Protein AF-A0A511BNZ1-F1 (afdb_monomer_lite)

Foldseek 3Di:
DVVLVVLVVVLVVLVVVLVVLVVVLVVVVVVLVVVLVPPPDVVVSVVSVVVCVVVNVVSVVSSVVSVVVSVVSVVVNVVVVVVVVVVVVPDPDPPPPPDD

pLDDT: mean 73.19, std 8.32, range [46.31, 85.19]

Organism: NCBI:txid182838

Secondary structure (DSSP, 8-state):
-HHHHHHHHHHHHHHHHHHHHHHHHHHHHHHHHHHHHH-S-HHHHHHHHHHHHHHHHHHHHHHHHHHHHHHHHHHHHHHHHHHHHHHHHT----------

Sequence (100 aa):
MLECASALTAILRRETRARHVRHEAEAAMIAAERAVLESNDEDSAVEGFVSWLPEARDTIERARAAEREVGIDVAVAYQAFVMARNASEHCPVPDGDLRP

Radius of gyration: 24.89 Å; chains: 1; bounding box: 50×18×87 Å

Structure (mmCIF, N/CA/C/O backbone):
data_AF-A0A511BNZ1-F1
#
_entry.id   AF-A0A511BNZ1-F1
#
loop_
_atom_site.group_PDB
_atom_site.id
_atom_site.type_symbol
_atom_site.label_atom_id
_atom_site.label_alt_id
_atom_site.label_comp_id
_atom_site.label_asym_id
_atom_site.label_entity_id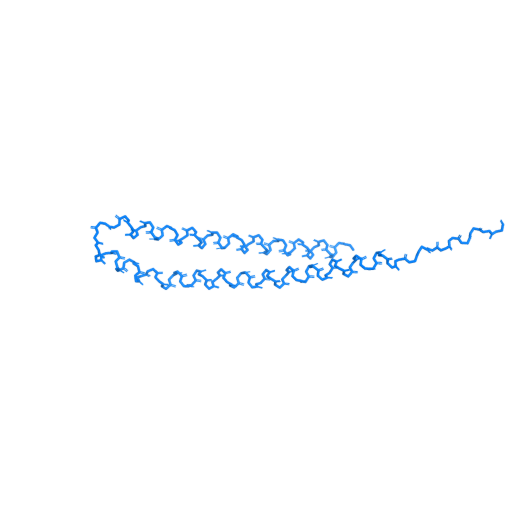
_atom_site.label_seq_id
_atom_site.pdbx_PDB_ins_code
_atom_site.Cartn_x
_atom_site.Cartn_y
_atom_site.Cartn_z
_atom_site.occupancy
_atom_site.B_iso_or_equiv
_atom_site.auth_seq_id
_atom_site.auth_comp_id
_atom_site.auth_asym_id
_atom_site.auth_atom_id
_atom_site.pdbx_PDB_model_num
ATOM 1 N N . MET A 1 1 ? -13.113 -7.949 28.403 1.00 55.22 1 MET A N 1
ATOM 2 C CA . MET A 1 1 ? -11.769 -7.335 28.244 1.00 55.22 1 MET A CA 1
ATOM 3 C C . MET A 1 1 ? -10.868 -8.102 27.275 1.00 55.22 1 MET A C 1
ATOM 5 O O . MET A 1 1 ? -10.303 -7.454 26.404 1.00 55.22 1 MET A O 1
ATOM 9 N N . LEU A 1 2 ? -10.756 -9.438 27.360 1.00 61.00 2 LEU A N 1
ATOM 10 C CA . LEU A 1 2 ? -9.930 -10.233 26.428 1.00 61.00 2 LEU A CA 1
ATOM 11 C C . LEU A 1 2 ? -10.315 -10.072 24.941 1.00 61.00 2 LEU A C 1
ATOM 13 O O . LEU A 1 2 ? -9.431 -10.028 24.093 1.00 61.00 2 LEU A O 1
ATOM 17 N N . GLU A 1 3 ? -11.605 -9.925 24.630 1.00 69.88 3 GLU A N 1
ATOM 18 C CA . GLU A 1 3 ? -12.090 -9.770 23.247 1.00 69.88 3 GLU A CA 1
ATOM 19 C C . GLU A 1 3 ? -11.720 -8.420 22.608 1.00 69.88 3 GLU A C 1
ATOM 21 O O . GLU A 1 3 ? -11.378 -8.361 21.431 1.00 69.88 3 GLU A O 1
ATOM 26 N N . CYS A 1 4 ? -11.696 -7.329 23.382 1.00 66.75 4 CYS A N 1
ATOM 27 C CA . CYS A 1 4 ? -11.199 -6.044 22.874 1.00 66.75 4 CYS A CA 1
ATOM 28 C C . CYS A 1 4 ? -9.697 -6.101 22.582 1.00 66.75 4 CYS A C 1
ATOM 30 O O . CYS A 1 4 ? -9.239 -5.551 21.583 1.00 66.75 4 CYS A O 1
ATOM 32 N N . ALA A 1 5 ? -8.925 -6.770 23.443 1.00 71.31 5 ALA A N 1
ATOM 33 C CA . ALA A 1 5 ? -7.482 -6.899 23.263 1.00 71.31 5 ALA A CA 1
ATOM 34 C C . ALA A 1 5 ? -7.133 -7.743 22.023 1.00 71.31 5 ALA A C 1
ATOM 36 O O . ALA A 1 5 ? -6.201 -7.404 21.287 1.00 71.31 5 ALA A O 1
ATOM 37 N N . SER A 1 6 ? -7.896 -8.807 21.745 1.00 73.31 6 SER A N 1
ATOM 38 C CA . SER A 1 6 ? -7.710 -9.622 20.540 1.00 73.31 6 SER A CA 1
ATOM 39 C C . SER A 1 6 ? -8.114 -8.872 19.266 1.00 73.31 6 SER A C 1
ATOM 41 O O . SER A 1 6 ? -7.379 -8.935 18.279 1.00 73.31 6 SER A O 1
ATOM 43 N N . ALA A 1 7 ? -9.202 -8.095 19.301 1.00 73.88 7 ALA A N 1
ATOM 44 C CA . ALA A 1 7 ? -9.624 -7.244 18.188 1.00 73.88 7 ALA A CA 1
ATOM 45 C C . ALA A 1 7 ? -8.581 -6.159 17.858 1.00 73.88 7 ALA A C 1
ATOM 47 O O . ALA A 1 7 ? -8.162 -6.037 16.708 1.00 73.88 7 ALA A O 1
ATOM 48 N N . LEU A 1 8 ? -8.076 -5.440 18.866 1.00 72.69 8 LEU A N 1
ATOM 49 C CA . LEU A 1 8 ? -7.001 -4.451 18.698 1.00 72.69 8 LEU A CA 1
ATOM 50 C C . LEU A 1 8 ? -5.721 -5.077 18.133 1.00 72.69 8 LEU A C 1
ATOM 52 O O . LEU A 1 8 ? -5.101 -4.522 17.229 1.00 72.69 8 LEU A O 1
ATOM 56 N N . THR A 1 9 ? -5.346 -6.263 18.613 1.00 75.69 9 THR A N 1
ATOM 57 C CA . THR A 1 9 ? -4.172 -6.983 18.098 1.00 75.69 9 THR A CA 1
ATOM 58 C C . THR A 1 9 ? -4.346 -7.378 16.629 1.00 75.69 9 THR A C 1
ATOM 60 O O . THR A 1 9 ? -3.394 -7.301 15.851 1.00 75.69 9 THR A O 1
ATOM 63 N N . ALA A 1 10 ? -5.550 -7.789 16.223 1.00 75.81 10 ALA A N 1
ATOM 64 C CA . ALA A 1 10 ? -5.845 -8.115 14.830 1.00 75.81 10 ALA A CA 1
ATOM 65 C C . ALA A 1 10 ? -5.737 -6.881 13.918 1.00 75.81 10 ALA A C 1
ATOM 67 O O . ALA A 1 10 ? -5.142 -6.974 12.843 1.00 75.81 10 ALA A O 1
ATOM 68 N N . ILE A 1 11 ? -6.236 -5.731 14.378 1.00 76.81 11 ILE A N 1
ATOM 69 C CA . ILE A 1 11 ? -6.160 -4.448 13.666 1.00 76.81 11 ILE A CA 1
ATOM 70 C C . ILE A 1 11 ? -4.701 -4.010 13.495 1.00 76.81 11 ILE A C 1
ATOM 72 O O . ILE A 1 11 ? -4.261 -3.764 12.374 1.00 76.81 11 ILE A O 1
ATOM 76 N N . LEU A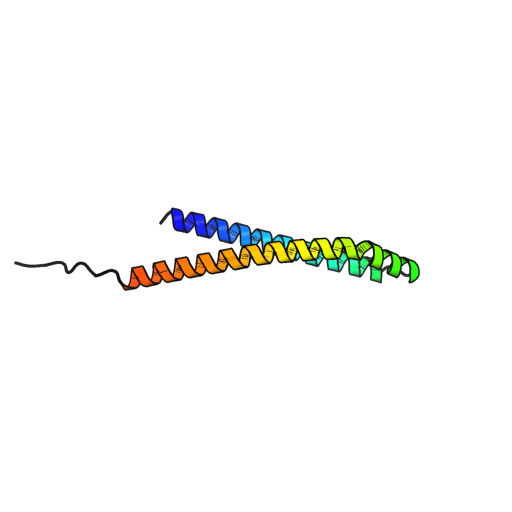 1 12 ? -3.907 -4.022 14.571 1.00 75.62 12 LEU A N 1
ATOM 77 C CA . LEU A 1 12 ? -2.486 -3.650 14.521 1.00 75.62 12 LEU A CA 1
ATOM 78 C C . LEU A 1 12 ? -1.673 -4.553 13.583 1.00 75.62 12 LEU A C 1
ATOM 80 O O . LEU A 1 12 ? -0.774 -4.084 12.881 1.00 75.62 12 LEU A O 1
ATOM 84 N N . ARG A 1 13 ? -1.987 -5.855 13.532 1.00 77.31 13 ARG A N 1
ATOM 85 C CA . ARG A 1 13 ? -1.341 -6.792 12.598 1.00 77.31 13 ARG A CA 1
ATOM 86 C C . ARG A 1 13 ? -1.663 -6.458 11.143 1.00 77.31 13 ARG A C 1
ATOM 88 O O . ARG A 1 13 ? -0.760 -6.497 10.308 1.00 77.31 13 ARG A O 1
ATOM 95 N N . ARG A 1 14 ? -2.919 -6.127 10.835 1.00 75.00 14 ARG A N 1
ATOM 96 C CA . ARG A 1 14 ? -3.327 -5.724 9.479 1.00 75.00 14 ARG A CA 1
ATOM 97 C C . ARG A 1 14 ? -2.710 -4.393 9.076 1.00 75.00 14 ARG A C 1
ATOM 99 O O . ARG A 1 14 ? -2.161 -4.302 7.984 1.00 75.00 14 ARG A O 1
ATOM 106 N N . GLU A 1 15 ? -2.696 -3.415 9.977 1.00 78.25 15 GLU A N 1
ATOM 107 C CA . GLU A 1 15 ? -2.024 -2.134 9.757 1.00 78.25 15 GLU A CA 1
ATOM 108 C C . GLU A 1 15 ? -0.533 -2.323 9.462 1.00 78.25 15 GLU A C 1
ATOM 110 O O . GLU A 1 15 ? -0.010 -1.789 8.484 1.00 78.25 15 GLU A O 1
ATOM 115 N N . THR A 1 16 ? 0.148 -3.138 10.269 1.00 78.56 16 THR A N 1
ATOM 116 C CA . THR A 1 16 ? 1.570 -3.445 10.069 1.00 78.56 16 THR A CA 1
ATOM 117 C C . THR A 1 16 ? 1.810 -4.098 8.708 1.00 78.56 16 THR A C 1
ATOM 119 O O . THR A 1 16 ? 2.727 -3.706 7.987 1.00 78.56 16 THR A O 1
ATOM 122 N N . ARG A 1 17 ? 0.958 -5.054 8.317 1.00 78.50 17 ARG A N 1
ATOM 123 C CA . ARG A 1 17 ? 1.042 -5.716 7.011 1.00 78.50 17 ARG A CA 1
ATOM 124 C C . ARG A 1 17 ? 0.835 -4.733 5.858 1.00 78.50 17 ARG A C 1
ATOM 126 O O . ARG A 1 17 ? 1.592 -4.776 4.897 1.00 78.50 17 ARG A O 1
ATOM 133 N N . ALA A 1 18 ? -0.145 -3.841 5.950 1.00 73.62 18 ALA A N 1
ATOM 134 C CA . ALA A 1 18 ? -0.404 -2.850 4.910 1.00 73.62 18 ALA A CA 1
ATOM 135 C C . ALA A 1 18 ? 0.750 -1.850 4.757 1.00 73.62 18 ALA A C 1
ATOM 137 O O . ALA A 1 18 ? 1.166 -1.562 3.637 1.00 73.62 18 ALA A O 1
ATOM 138 N N . ARG A 1 19 ? 1.326 -1.377 5.873 1.00 78.38 19 ARG A N 1
ATOM 139 C CA . ARG A 1 19 ? 2.533 -0.533 5.847 1.00 78.38 19 ARG A CA 1
ATOM 140 C C . ARG A 1 19 ? 3.705 -1.251 5.182 1.00 78.38 19 ARG A C 1
ATOM 142 O O . ARG A 1 19 ? 4.433 -0.632 4.415 1.00 78.38 19 ARG A O 1
ATOM 149 N N . HIS A 1 20 ? 3.872 -2.544 5.457 1.00 79.69 20 HIS A N 1
ATOM 150 C CA . HIS A 1 20 ? 4.912 -3.352 4.829 1.00 79.69 20 HIS A CA 1
ATOM 151 C C . HIS A 1 20 ? 4.711 -3.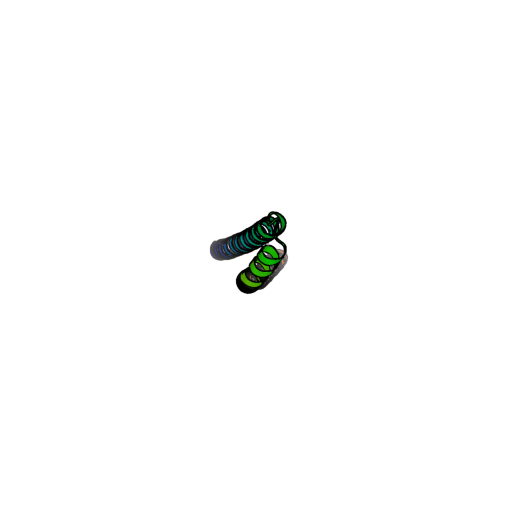464 3.313 1.00 79.69 20 HIS A C 1
ATOM 153 O O . HIS A 1 20 ? 5.619 -3.119 2.569 1.00 79.69 20 HIS A O 1
ATOM 159 N N . VAL A 1 21 ? 3.502 -3.820 2.860 1.00 81.00 21 VAL A N 1
ATOM 160 C CA . VAL A 1 21 ? 3.157 -3.894 1.426 1.00 81.00 21 VAL A CA 1
ATOM 161 C C . VAL A 1 21 ? 3.392 -2.556 0.724 1.00 81.00 21 VAL A C 1
ATOM 163 O O . VAL A 1 21 ? 3.907 -2.527 -0.390 1.00 81.00 21 VAL A O 1
ATOM 166 N N . ARG A 1 22 ? 3.056 -1.436 1.374 1.00 77.25 22 ARG A N 1
ATOM 167 C CA . ARG A 1 22 ? 3.324 -0.102 0.825 1.00 77.25 22 ARG A CA 1
ATOM 168 C C . ARG A 1 22 ? 4.821 0.179 0.698 1.00 77.25 22 ARG A C 1
ATOM 170 O O . ARG A 1 22 ? 5.253 0.669 -0.336 1.00 77.25 22 ARG A O 1
ATOM 177 N N . HIS A 1 23 ? 5.614 -0.144 1.716 1.00 79.94 23 HIS A N 1
ATOM 178 C CA . HIS A 1 23 ? 7.063 0.050 1.653 1.00 79.94 23 HIS A CA 1
ATOM 179 C C . HIS A 1 23 ? 7.739 -0.851 0.615 1.00 79.94 23 HIS A C 1
ATOM 181 O O . HIS A 1 23 ? 8.655 -0.401 -0.068 1.00 79.94 23 HIS A O 1
ATOM 187 N N . GLU A 1 24 ? 7.286 -2.096 0.458 1.00 83.44 24 GLU A N 1
ATOM 188 C CA . GLU A 1 24 ? 7.761 -2.980 -0.613 1.00 83.44 24 GLU A CA 1
ATOM 189 C C . GLU A 1 24 ? 7.423 -2.410 -1.995 1.00 83.44 24 GLU A C 1
ATOM 191 O O . GLU A 1 24 ? 8.280 -2.387 -2.877 1.00 83.44 24 GLU A O 1
ATOM 196 N N . ALA A 1 25 ? 6.203 -1.893 -2.165 1.00 74.06 25 ALA A N 1
ATOM 197 C CA . ALA A 1 25 ? 5.775 -1.218 -3.383 1.00 74.06 25 ALA A CA 1
ATOM 198 C C . ALA A 1 25 ? 6.652 0.002 -3.710 1.00 74.06 25 ALA A C 1
ATOM 200 O O . ALA A 1 25 ? 7.165 0.110 -4.821 1.00 74.06 25 ALA A O 1
ATOM 201 N N . GLU A 1 26 ? 6.877 0.891 -2.738 1.00 78.94 26 GLU A N 1
ATOM 202 C CA . GLU A 1 26 ? 7.760 2.056 -2.882 1.00 78.94 26 GLU A CA 1
ATOM 203 C C . GLU A 1 26 ? 9.188 1.640 -3.267 1.00 78.94 26 GLU A C 1
ATOM 205 O O . GLU A 1 26 ? 9.782 2.218 -4.177 1.00 78.94 26 GLU A O 1
ATOM 210 N N . ALA A 1 27 ? 9.732 0.609 -2.614 1.00 84.38 27 ALA A N 1
ATOM 211 C CA . ALA A 1 27 ? 11.072 0.108 -2.902 1.00 84.38 27 ALA A CA 1
ATOM 212 C C . ALA A 1 27 ? 11.184 -0.462 -4.325 1.00 84.38 27 ALA A C 1
ATOM 214 O O . ALA A 1 27 ? 12.161 -0.174 -5.017 1.00 84.38 27 ALA A O 1
ATOM 215 N N . ALA A 1 28 ? 10.181 -1.220 -4.777 1.00 80.31 28 ALA A N 1
ATOM 216 C CA . ALA A 1 28 ? 10.129 -1.747 -6.138 1.00 80.31 28 ALA A CA 1
ATOM 217 C C . ALA A 1 28 ? 10.057 -0.620 -7.180 1.00 80.31 28 ALA A C 1
ATOM 219 O O . ALA A 1 28 ? 10.748 -0.680 -8.197 1.00 80.31 28 ALA A O 1
ATOM 220 N N . MET A 1 29 ? 9.286 0.439 -6.904 1.00 77.44 29 MET A N 1
ATOM 221 C CA . MET A 1 29 ? 9.205 1.602 -7.790 1.00 77.44 29 MET A CA 1
ATOM 222 C C . MET A 1 29 ? 10.540 2.343 -7.903 1.00 77.44 29 MET A C 1
ATOM 224 O O . MET A 1 29 ? 10.988 2.622 -9.012 1.00 77.44 29 MET A O 1
ATOM 228 N N . ILE A 1 30 ? 11.211 2.600 -6.777 1.00 82.88 30 ILE A N 1
ATOM 229 C CA . ILE A 1 30 ? 12.517 3.278 -6.762 1.00 82.88 30 ILE A CA 1
ATOM 230 C C . ILE A 1 30 ? 13.590 2.425 -7.452 1.00 82.88 30 ILE A C 1
ATOM 232 O O . ILE A 1 30 ? 14.453 2.958 -8.148 1.00 82.88 30 ILE A O 1
ATOM 236 N N . ALA A 1 31 ? 13.567 1.104 -7.257 1.00 82.00 31 ALA A N 1
ATOM 237 C CA . ALA A 1 31 ? 14.511 0.198 -7.905 1.00 82.00 31 ALA A CA 1
ATOM 238 C C . ALA A 1 31 ? 14.341 0.200 -9.431 1.00 82.00 31 ALA A C 1
ATOM 240 O O . ALA A 1 31 ? 15.334 0.282 -10.153 1.00 82.00 31 ALA A O 1
ATOM 241 N N . ALA A 1 32 ? 13.097 0.172 -9.914 1.00 76.38 32 ALA A N 1
ATOM 242 C CA . ALA A 1 32 ? 12.800 0.251 -11.338 1.00 76.38 32 ALA A CA 1
ATOM 243 C C . ALA A 1 32 ? 13.196 1.609 -11.939 1.00 76.38 32 ALA A C 1
ATOM 245 O O . ALA A 1 32 ? 13.823 1.650 -12.993 1.00 76.38 32 ALA A O 1
ATOM 246 N N . GLU A 1 33 ? 12.910 2.715 -11.244 1.00 77.88 33 GLU A N 1
ATOM 247 C CA . GLU A 1 33 ? 13.330 4.057 -11.666 1.00 77.88 33 GLU 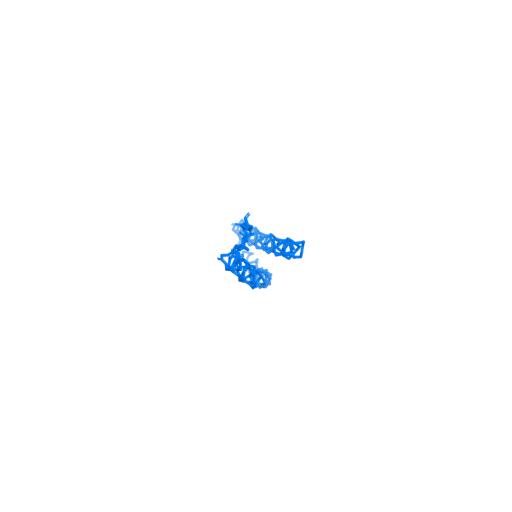A CA 1
ATOM 248 C C . 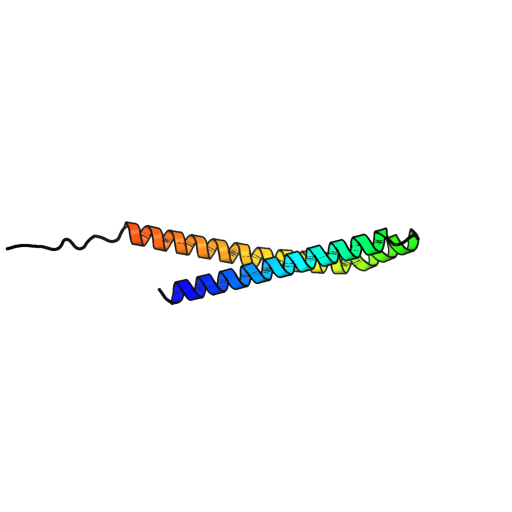GLU A 1 33 ? 14.855 4.155 -11.802 1.00 77.88 33 GLU A C 1
ATOM 250 O O . GLU A 1 33 ? 15.361 4.636 -12.815 1.00 77.88 33 GLU A O 1
ATOM 255 N N . ARG A 1 34 ? 15.604 3.641 -10.818 1.00 82.12 34 ARG A N 1
ATOM 256 C CA . ARG A 1 34 ? 17.073 3.617 -10.875 1.00 82.12 34 ARG A CA 1
ATOM 257 C C . ARG A 1 34 ? 17.593 2.786 -12.040 1.00 82.12 34 ARG A C 1
ATOM 259 O O . ARG A 1 34 ? 18.500 3.240 -12.723 1.00 82.12 34 ARG A O 1
ATOM 266 N N . ALA A 1 35 ? 17.004 1.619 -12.294 1.00 79.50 35 ALA A N 1
ATOM 267 C CA . ALA A 1 35 ? 17.404 0.768 -13.411 1.00 79.50 35 ALA A CA 1
ATOM 268 C C . ALA A 1 35 ? 17.200 1.460 -14.772 1.00 79.50 35 ALA A C 1
ATOM 270 O O . ALA A 1 35 ? 18.046 1.341 -15.654 1.00 79.50 35 ALA A O 1
ATOM 271 N N . VAL A 1 36 ? 16.114 2.227 -14.927 1.00 73.12 36 VAL A N 1
ATOM 272 C CA . VAL A 1 36 ? 15.857 3.030 -16.134 1.00 73.12 36 VAL A CA 1
ATOM 273 C C . VAL A 1 36 ? 16.861 4.181 -16.258 1.00 73.12 36 VAL A C 1
ATOM 275 O O . VAL A 1 36 ? 17.381 4.409 -17.344 1.00 73.12 36 VAL A O 1
ATOM 278 N N . LEU A 1 37 ? 17.175 4.882 -15.163 1.00 75.25 37 LEU A N 1
ATOM 279 C CA . LEU A 1 37 ? 18.137 5.994 -15.166 1.00 75.25 37 LEU A CA 1
ATOM 280 C C . LEU A 1 37 ? 19.595 5.549 -15.374 1.00 75.25 37 LEU A C 1
ATOM 282 O O . LEU A 1 37 ? 20.401 6.323 -15.882 1.00 75.25 37 LEU A O 1
ATOM 286 N N . GLU A 1 38 ? 19.945 4.325 -14.975 1.00 80.75 38 GLU A N 1
ATOM 287 C CA . GLU A 1 38 ? 21.265 3.725 -15.214 1.00 80.75 38 GLU A CA 1
ATOM 288 C C . GLU A 1 38 ? 21.431 3.210 -16.658 1.00 80.75 38 GLU A C 1
ATOM 290 O O . GLU A 1 38 ? 22.561 2.973 -17.098 1.00 80.75 38 GLU A O 1
ATOM 295 N N . SER A 1 39 ? 20.338 3.071 -17.422 1.00 70.25 39 SER A N 1
ATOM 296 C CA . SER A 1 39 ? 20.391 2.742 -18.850 1.00 70.25 39 SER A CA 1
ATOM 297 C C . SER A 1 39 ? 20.974 3.913 -19.639 1.00 70.25 39 SER A C 1
ATOM 299 O O . SER A 1 39 ? 20.342 4.952 -19.800 1.00 70.25 39 SER A O 1
ATOM 301 N N . ASN A 1 40 ? 22.177 3.736 -20.186 1.00 70.56 40 ASN A N 1
ATOM 302 C CA . ASN A 1 40 ? 22.844 4.739 -21.027 1.00 70.56 40 ASN A CA 1
ATOM 303 C C . ASN A 1 40 ? 22.352 4.722 -22.495 1.00 70.56 40 ASN A C 1
ATOM 305 O O . ASN A 1 40 ? 23.000 5.281 -23.377 1.00 70.56 40 ASN A O 1
ATOM 309 N N . ASP A 1 41 ? 21.243 4.024 -22.748 1.00 79.19 41 ASP A N 1
ATOM 310 C CA . ASP A 1 41 ? 20.568 3.867 -24.033 1.00 79.19 41 ASP A CA 1
ATOM 311 C C . ASP A 1 41 ? 19.103 4.307 -23.873 1.00 79.19 41 ASP A C 1
ATOM 313 O O . ASP A 1 41 ? 18.353 3.719 -23.084 1.00 79.19 41 ASP A O 1
ATOM 317 N N . GLU A 1 42 ? 18.723 5.378 -24.578 1.00 73.00 42 GLU A N 1
ATOM 318 C CA . GLU A 1 42 ? 17.389 5.992 -24.508 1.00 73.00 42 GLU A CA 1
ATOM 319 C C . GLU A 1 42 ? 16.289 5.026 -24.965 1.00 73.00 42 GLU A C 1
ATOM 321 O O . GLU A 1 42 ? 15.225 4.988 -24.345 1.00 73.00 42 GLU A O 1
ATOM 326 N N . ASP A 1 43 ? 16.550 4.201 -25.984 1.00 78.31 43 ASP A N 1
ATOM 327 C CA . ASP A 1 43 ? 15.558 3.250 -26.497 1.00 78.31 43 ASP A CA 1
ATOM 328 C C . ASP A 1 43 ? 15.294 2.141 -25.466 1.00 78.31 43 ASP A C 1
ATOM 330 O O . ASP A 1 43 ? 14.143 1.860 -25.119 1.00 78.31 43 ASP A O 1
ATOM 334 N N . SER A 1 44 ? 16.358 1.596 -24.867 1.00 72.69 44 SER A N 1
ATOM 335 C CA . SER A 1 44 ? 16.254 0.623 -23.771 1.00 72.69 44 SER A CA 1
ATOM 336 C C . SER A 1 44 ? 15.582 1.202 -22.516 1.00 72.69 44 SER A C 1
ATOM 338 O O . SER A 1 44 ? 14.866 0.488 -21.810 1.00 72.69 44 SER A O 1
ATOM 340 N N . ALA A 1 45 ? 15.759 2.497 -22.232 1.00 71.75 45 ALA A N 1
ATOM 341 C CA . ALA A 1 45 ? 15.101 3.170 -21.110 1.00 71.75 45 ALA A CA 1
ATOM 342 C C . ALA A 1 45 ? 13.582 3.301 -21.330 1.00 71.75 45 ALA A C 1
ATOM 344 O O . ALA A 1 45 ? 12.794 3.055 -20.410 1.00 71.75 45 ALA A O 1
ATOM 345 N N . VAL A 1 46 ? 13.158 3.642 -22.552 1.00 76.38 46 VAL A N 1
ATOM 346 C CA . VAL A 1 46 ? 11.737 3.732 -22.923 1.00 76.38 46 VAL A CA 1
ATOM 347 C C . VAL A 1 46 ? 11.082 2.351 -22.915 1.00 76.38 46 VAL A C 1
ATOM 349 O O . VAL A 1 46 ? 10.000 2.199 -22.342 1.00 76.38 46 VAL A O 1
ATOM 352 N N . GLU A 1 47 ? 11.728 1.330 -23.482 1.00 79.12 47 GLU A N 1
ATOM 353 C CA . GLU A 1 47 ? 11.223 -0.049 -23.441 1.00 79.12 47 GLU A CA 1
ATOM 354 C C . GLU A 1 47 ? 11.134 -0.582 -22.006 1.00 79.12 47 GLU A C 1
ATOM 356 O O . GLU A 1 47 ? 10.109 -1.153 -21.617 1.00 79.12 47 GLU A O 1
ATOM 361 N N . GLY A 1 48 ? 12.157 -0.319 -21.186 1.00 75.62 48 GLY A N 1
ATOM 362 C CA . GLY A 1 48 ? 12.162 -0.635 -19.761 1.00 75.62 48 GLY A CA 1
ATOM 363 C C . GLY A 1 48 ? 10.983 0.007 -19.031 1.00 75.62 48 GLY A C 1
ATOM 364 O O . GLY A 1 48 ? 10.226 -0.684 -18.348 1.00 75.62 48 GLY A O 1
ATOM 365 N N . PHE A 1 49 ? 10.746 1.301 -19.251 1.00 74.88 49 PHE A N 1
ATOM 366 C CA . PHE A 1 49 ? 9.617 2.012 -18.657 1.00 74.88 49 PHE A CA 1
ATOM 367 C C . PHE A 1 49 ? 8.260 1.439 -19.097 1.00 74.88 49 PHE A C 1
ATOM 369 O O . PHE A 1 49 ? 7.403 1.166 -18.254 1.00 74.88 49 PHE A O 1
ATOM 376 N N . VAL A 1 50 ? 8.062 1.201 -20.399 1.00 81.12 50 VAL A N 1
ATOM 377 C CA . VAL A 1 50 ? 6.810 0.638 -20.937 1.00 81.12 50 VAL A CA 1
ATOM 378 C C . VAL A 1 50 ? 6.549 -0.768 -20.393 1.00 81.12 50 VAL A C 1
ATOM 380 O O . VAL A 1 50 ? 5.407 -1.087 -20.055 1.00 81.12 50 VAL A O 1
ATOM 383 N N . SER A 1 51 ? 7.593 -1.589 -20.259 1.00 80.75 51 SER A N 1
ATOM 384 C CA . SER A 1 51 ? 7.492 -2.938 -19.693 1.00 80.75 51 SER A CA 1
ATOM 385 C C . SER A 1 51 ? 7.155 -2.941 -18.197 1.00 80.75 51 SER A C 1
ATOM 387 O O . SER A 1 51 ? 6.459 -3.840 -17.728 1.00 80.75 51 SER A O 1
ATOM 389 N N . TRP A 1 52 ? 7.582 -1.909 -17.465 1.00 80.75 52 TRP A N 1
ATOM 390 C CA . TRP A 1 52 ? 7.382 -1.776 -16.023 1.00 80.75 52 TRP A CA 1
ATOM 391 C C . TRP A 1 52 ? 6.005 -1.203 -15.639 1.00 80.75 52 TRP A C 1
ATOM 393 O O . TRP A 1 52 ? 5.471 -1.527 -14.577 1.00 80.75 52 TRP A O 1
ATOM 403 N N . LEU A 1 53 ? 5.372 -0.397 -16.503 1.00 80.62 53 LEU A N 1
ATOM 404 C CA . LEU A 1 53 ? 4.071 0.241 -16.231 1.00 80.62 53 LEU A CA 1
ATOM 405 C C . LEU A 1 53 ? 2.959 -0.715 -15.742 1.00 80.62 53 LEU A C 1
ATOM 407 O O . LEU A 1 53 ? 2.243 -0.347 -14.802 1.00 80.62 53 LEU A O 1
ATOM 411 N N . PRO A 1 54 ? 2.766 -1.918 -16.323 1.00 83.12 54 PRO A N 1
ATOM 412 C CA . PRO A 1 54 ? 1.763 -2.862 -15.835 1.00 83.12 54 PRO A CA 1
ATOM 413 C C . PRO A 1 54 ? 2.048 -3.344 -14.406 1.00 83.12 54 PRO A C 1
ATOM 415 O O . PRO A 1 54 ? 1.132 -3.405 -13.586 1.00 83.12 54 PRO A O 1
ATOM 418 N N . GLU A 1 55 ? 3.311 -3.639 -14.094 1.00 78.50 55 GLU A N 1
ATOM 419 C CA . GLU A 1 55 ? 3.741 -4.106 -12.773 1.00 78.50 55 GLU A CA 1
ATOM 420 C C . GLU A 1 55 ? 3.652 -2.990 -11.724 1.00 78.50 55 GLU A C 1
ATOM 422 O O . GLU A 1 55 ? 3.175 -3.212 -10.607 1.00 78.50 55 GLU A O 1
ATOM 427 N N . ALA A 1 56 ? 4.019 -1.761 -12.099 1.00 73.06 56 ALA A N 1
ATOM 428 C CA . ALA A 1 56 ? 3.846 -0.573 -11.270 1.00 73.06 56 ALA A CA 1
ATOM 429 C C . ALA A 1 56 ? 2.370 -0.345 -10.920 1.00 73.06 56 ALA A C 1
ATOM 431 O O . ALA A 1 56 ? 2.023 -0.078 -9.767 1.00 73.06 56 ALA A O 1
ATOM 432 N N . ARG A 1 57 ? 1.480 -0.490 -11.908 1.00 79.75 57 ARG A N 1
ATOM 433 C CA . ARG A 1 57 ? 0.038 -0.338 -11.713 1.00 79.75 57 ARG A CA 1
ATOM 434 C C . ARG A 1 57 ? -0.522 -1.389 -10.756 1.00 79.75 57 ARG A C 1
ATOM 436 O O . ARG A 1 57 ? -1.236 -1.014 -9.830 1.00 79.75 57 ARG A O 1
ATOM 443 N N . ASP A 1 58 ? -0.186 -2.664 -10.947 1.00 85.19 58 ASP A N 1
ATOM 444 C CA . ASP A 1 58 ? -0.613 -3.743 -10.045 1.00 85.19 58 ASP A CA 1
ATOM 445 C C . ASP A 1 58 ? -0.110 -3.510 -8.610 1.00 85.19 58 ASP A C 1
ATOM 447 O O . ASP A 1 58 ? -0.856 -3.620 -7.634 1.00 85.19 58 ASP A O 1
ATOM 451 N N . THR A 1 59 ? 1.145 -3.086 -8.481 1.00 78.81 59 THR A N 1
ATOM 452 C CA . THR A 1 59 ? 1.774 -2.761 -7.199 1.00 78.81 59 THR A CA 1
ATOM 453 C C . THR A 1 59 ? 1.052 -1.608 -6.481 1.00 78.81 59 THR A C 1
ATOM 455 O O . THR A 1 59 ? 0.750 -1.711 -5.288 1.00 78.81 59 THR A O 1
ATOM 458 N N . ILE A 1 60 ? 0.676 -0.545 -7.203 1.00 77.06 60 ILE A N 1
ATOM 459 C CA . ILE A 1 60 ? -0.121 0.575 -6.671 1.00 77.06 60 ILE A CA 1
ATOM 460 C C . ILE A 1 60 ? -1.542 0.129 -6.298 1.00 77.06 60 ILE A C 1
ATOM 462 O O . ILE A 1 60 ? -2.077 0.552 -5.270 1.00 77.06 60 ILE A O 1
ATOM 466 N N . GLU A 1 61 ? -2.182 -0.709 -7.114 1.00 84.44 61 GLU A N 1
ATOM 467 C CA . GLU A 1 61 ? -3.528 -1.221 -6.839 1.00 84.44 61 GLU A CA 1
ATOM 468 C C . GLU A 1 61 ? -3.549 -2.091 -5.571 1.00 84.44 61 GLU A C 1
ATOM 470 O O . GLU A 1 61 ? -4.430 -1.906 -4.723 1.00 84.44 61 GLU A O 1
ATOM 475 N N . ARG A 1 62 ? -2.537 -2.950 -5.377 1.00 80.69 62 ARG A N 1
ATOM 476 C CA . ARG A 1 62 ? -2.342 -3.731 -4.145 1.00 80.69 62 ARG A CA 1
ATOM 477 C C . ARG A 1 62 ? -2.100 -2.845 -2.926 1.00 80.69 62 ARG A C 1
ATOM 479 O O . ARG A 1 62 ? -2.739 -3.057 -1.894 1.00 80.69 62 ARG A O 1
ATOM 486 N N . ALA A 1 63 ? -1.248 -1.827 -3.045 1.00 73.50 63 ALA A N 1
ATOM 487 C CA . ALA A 1 63 ? -1.006 -0.874 -1.962 1.00 73.50 63 ALA A CA 1
ATOM 488 C C . ALA A 1 63 ? -2.295 -0.126 -1.565 1.00 73.50 63 ALA A C 1
ATOM 490 O O . ALA A 1 63 ? -2.651 -0.086 -0.389 1.00 73.50 63 ALA A O 1
ATOM 491 N N . ARG A 1 64 ? -3.068 0.369 -2.541 1.00 76.81 64 ARG A N 1
ATOM 492 C CA . ARG A 1 64 ? -4.359 1.042 -2.294 1.00 76.81 64 ARG A CA 1
ATOM 493 C C . ARG A 1 64 ? -5.413 0.117 -1.692 1.00 76.81 64 ARG A C 1
ATOM 495 O O . ARG A 1 64 ? -6.241 0.562 -0.900 1.00 76.81 64 ARG A O 1
ATOM 502 N N . ALA A 1 65 ? -5.445 -1.153 -2.092 1.00 80.81 65 ALA A N 1
ATOM 503 C CA . ALA A 1 65 ? -6.334 -2.137 -1.483 1.00 80.81 65 ALA A CA 1
ATOM 504 C C . ALA A 1 65 ? -5.990 -2.340 0.000 1.00 80.81 65 ALA A C 1
ATOM 506 O O . ALA A 1 65 ? -6.881 -2.240 0.842 1.00 80.81 65 ALA A O 1
ATOM 507 N N . ALA A 1 66 ? -4.703 -2.507 0.316 1.00 76.50 66 ALA A N 1
ATOM 508 C CA . ALA A 1 66 ? -4.230 -2.636 1.690 1.00 76.50 66 ALA A CA 1
ATOM 509 C C . ALA A 1 66 ? -4.527 -1.381 2.537 1.00 76.50 66 ALA A C 1
ATOM 511 O O . ALA A 1 66 ? -4.975 -1.498 3.675 1.00 76.50 66 ALA A O 1
ATOM 512 N N . GLU A 1 67 ? -4.355 -0.176 1.985 1.00 72.75 67 GLU A N 1
ATOM 513 C CA . GLU A 1 67 ? -4.695 1.080 2.673 1.00 72.75 67 GLU A CA 1
ATOM 514 C C . GLU A 1 67 ? -6.195 1.206 2.979 1.00 72.75 67 GLU A C 1
ATOM 516 O O . GLU A 1 67 ? -6.571 1.650 4.067 1.00 72.75 67 GLU A O 1
ATOM 521 N N . ARG A 1 68 ? -7.067 0.784 2.052 1.00 76.69 68 ARG A N 1
ATOM 522 C CA . ARG A 1 68 ? -8.524 0.801 2.265 1.00 76.69 68 ARG A CA 1
ATOM 523 C C . ARG A 1 68 ? -8.958 -0.131 3.391 1.00 76.69 68 ARG A C 1
ATOM 525 O O . ARG A 1 68 ? -9.814 0.254 4.184 1.00 76.69 68 ARG A O 1
ATOM 532 N N . GLU A 1 69 ? -8.368 -1.321 3.483 1.00 71.31 69 GLU A N 1
ATOM 533 C CA . GLU A 1 69 ? -8.653 -2.258 4.577 1.00 71.31 69 GLU A CA 1
ATOM 534 C C . GLU A 1 69 ? -8.243 -1.676 5.939 1.00 71.31 69 GLU A C 1
ATOM 536 O O . GLU A 1 69 ? -9.021 -1.730 6.892 1.00 71.31 69 GLU A O 1
ATOM 541 N N . VAL A 1 70 ? -7.080 -1.020 6.019 1.00 71.19 70 VAL A N 1
ATOM 542 C CA . VAL A 1 70 ? -6.627 -0.356 7.254 1.00 71.19 70 VAL A CA 1
ATOM 543 C C . VAL A 1 70 ? -7.521 0.812 7.649 1.00 71.19 70 VAL A C 1
ATOM 545 O O . VAL A 1 70 ? -7.821 0.969 8.831 1.00 71.19 70 VAL A O 1
ATOM 548 N N . GLY A 1 71 ? -7.967 1.629 6.692 1.00 67.00 71 GLY A N 1
ATOM 549 C CA . GLY A 1 71 ? -8.838 2.771 6.984 1.00 67.00 71 GLY A CA 1
ATOM 550 C C . GLY A 1 71 ? -10.139 2.358 7.680 1.00 67.00 71 GLY A C 1
ATOM 551 O O . GLY A 1 71 ? -10.572 3.015 8.629 1.00 67.00 71 GLY A O 1
ATOM 552 N N . ILE A 1 72 ? -10.726 1.236 7.256 1.00 69.00 72 ILE A N 1
ATOM 553 C CA . ILE A 1 72 ? -11.932 0.668 7.873 1.00 69.00 72 ILE A CA 1
ATOM 554 C C . ILE A 1 72 ? -11.618 0.154 9.282 1.00 69.00 72 ILE A C 1
ATOM 556 O O . ILE A 1 72 ? -12.328 0.484 10.232 1.00 69.00 72 ILE A O 1
ATOM 560 N N . ASP A 1 73 ? -10.534 -0.606 9.434 1.00 67.19 73 ASP A N 1
ATOM 561 C CA . ASP A 1 73 ? -10.152 -1.197 10.716 1.00 67.19 73 ASP A CA 1
ATOM 562 C C . ASP A 1 73 ? -9.828 -0.128 11.779 1.00 67.19 73 ASP A C 1
ATOM 564 O O . ASP A 1 73 ? -10.252 -0.252 12.930 1.00 67.19 73 ASP A O 1
ATOM 568 N N . VAL A 1 74 ? -9.159 0.968 11.401 1.00 69.19 74 VAL A N 1
ATOM 569 C CA . VAL A 1 74 ? -8.870 2.105 12.296 1.00 69.19 74 VAL A CA 1
ATOM 570 C C . VAL A 1 74 ? -10.150 2.828 12.719 1.00 69.19 74 VAL A C 1
ATOM 572 O O . VAL A 1 74 ? -10.305 3.147 13.899 1.00 69.19 74 VAL A O 1
ATOM 575 N N . ALA A 1 75 ? -11.088 3.058 11.794 1.00 71.00 75 ALA A N 1
ATOM 576 C CA . ALA A 1 75 ? -12.365 3.696 12.113 1.00 71.00 75 ALA A CA 1
ATOM 577 C C . ALA A 1 75 ? -13.179 2.862 13.120 1.00 71.00 75 ALA A C 1
ATOM 579 O O . ALA A 1 75 ? -13.711 3.405 14.091 1.00 71.00 75 ALA A O 1
ATOM 580 N N . VAL A 1 76 ? -13.205 1.536 12.943 1.00 73.31 76 VAL A N 1
ATOM 581 C CA . VAL A 1 76 ? -13.861 0.603 13.873 1.00 73.31 76 VAL A CA 1
ATOM 582 C C . VAL A 1 76 ? -13.166 0.598 15.238 1.00 73.31 76 VAL A C 1
ATOM 584 O O . VAL A 1 76 ? -13.844 0.673 16.265 1.00 73.31 76 VAL A O 1
ATOM 587 N N . ALA A 1 77 ? -11.828 0.567 15.276 1.00 69.12 77 ALA A N 1
ATOM 588 C CA . ALA A 1 77 ? -11.068 0.622 16.529 1.00 69.12 77 ALA A CA 1
ATOM 589 C C . ALA A 1 77 ? -11.339 1.921 17.300 1.00 69.12 77 ALA A C 1
ATOM 591 O O . ALA A 1 77 ? -11.556 1.900 18.513 1.00 69.12 77 ALA A O 1
ATOM 592 N N . TYR A 1 78 ? -11.358 3.051 16.590 1.00 73.69 78 TYR A N 1
ATOM 593 C CA . TYR A 1 78 ? -11.626 4.359 17.176 1.00 73.69 78 TYR A CA 1
ATOM 594 C C . TYR A 1 78 ? -13.050 4.443 17.731 1.00 73.69 78 TYR A C 1
ATOM 596 O O . TYR A 1 78 ? -13.248 4.901 18.856 1.00 73.69 78 TYR A O 1
ATOM 604 N N . GLN A 1 79 ? -14.041 3.932 16.998 1.00 75.06 79 GLN A N 1
ATOM 605 C CA . GLN A 1 79 ? -15.421 3.890 17.472 1.00 75.06 79 GLN A CA 1
ATOM 606 C C . GLN A 1 79 ? -15.574 3.006 18.718 1.00 75.06 79 GLN A C 1
ATOM 608 O O . GLN A 1 79 ? -16.211 3.424 19.686 1.00 75.06 79 GLN A O 1
ATOM 613 N N . ALA A 1 80 ? -14.937 1.831 18.747 1.00 73.38 80 ALA A N 1
ATOM 614 C CA . ALA A 1 80 ? -14.929 0.962 19.923 1.00 73.38 80 ALA A CA 1
ATOM 615 C C . ALA A 1 80 ? -14.269 1.637 21.139 1.00 73.38 80 ALA A C 1
ATOM 617 O O . ALA A 1 80 ? -14.784 1.546 22.255 1.00 73.38 80 ALA A O 1
ATOM 618 N N . PHE A 1 81 ? -13.168 2.364 20.925 1.00 74.44 81 PHE A N 1
ATOM 619 C CA . PHE A 1 81 ? -12.512 3.153 21.967 1.00 74.44 81 PHE A CA 1
ATOM 620 C C . PHE A 1 81 ? -13.428 4.254 22.521 1.00 74.44 81 PHE A C 1
ATOM 622 O O . PHE A 1 81 ? -13.572 4.372 23.738 1.00 74.44 81 PHE A O 1
ATOM 629 N N . VAL A 1 82 ? -14.092 5.024 21.653 1.00 74.88 82 VAL A N 1
ATOM 630 C CA . VAL A 1 82 ? -15.032 6.081 22.064 1.00 74.88 82 VAL A CA 1
ATOM 631 C C . VAL A 1 82 ? -16.205 5.501 22.860 1.00 74.88 82 VAL A C 1
ATOM 633 O O . VAL A 1 82 ? -16.561 6.047 23.903 1.00 74.88 82 VAL A O 1
ATOM 636 N N . MET A 1 83 ? -16.775 4.371 22.426 1.00 76.19 83 MET A N 1
ATOM 637 C CA . MET A 1 83 ? -17.857 3.696 23.156 1.00 76.19 83 MET A CA 1
ATOM 638 C C . MET A 1 83 ? -17.409 3.225 24.544 1.00 76.19 83 MET A C 1
ATOM 640 O O . MET A 1 83 ? -18.119 3.450 25.525 1.00 76.19 83 MET A O 1
ATOM 644 N N . ALA A 1 84 ? -16.225 2.614 24.646 1.00 72.81 84 ALA A N 1
ATOM 645 C CA . ALA A 1 84 ? -15.671 2.168 25.921 1.00 72.81 84 ALA A CA 1
ATOM 646 C C . ALA A 1 84 ? -15.383 3.344 26.870 1.00 72.81 84 ALA A C 1
ATOM 648 O O . ALA A 1 84 ? -15.698 3.263 28.058 1.00 72.81 84 ALA A O 1
ATOM 649 N N . ARG A 1 85 ? -14.844 4.455 26.348 1.00 74.69 85 ARG A N 1
ATOM 650 C CA . ARG A 1 85 ? -14.596 5.675 27.128 1.00 74.69 85 ARG A CA 1
ATOM 651 C C . ARG A 1 85 ? -15.898 6.249 27.683 1.00 74.69 85 ARG A C 1
ATOM 653 O O . ARG A 1 85 ? -16.006 6.448 28.890 1.00 74.69 85 ARG A O 1
ATOM 660 N N . ASN A 1 86 ? -16.911 6.415 26.836 1.00 74.31 86 ASN A N 1
ATOM 661 C CA . ASN A 1 86 ? -18.204 6.953 27.258 1.00 74.31 86 ASN A CA 1
ATOM 662 C C . ASN A 1 86 ? -18.888 6.052 28.303 1.00 74.31 86 ASN A C 1
ATOM 664 O O . ASN A 1 86 ? -19.476 6.562 29.253 1.00 74.31 86 ASN A O 1
ATOM 668 N N . ALA A 1 87 ? -18.777 4.724 28.174 1.00 71.88 87 ALA A N 1
ATOM 669 C CA . ALA A 1 87 ? -19.292 3.784 29.171 1.00 71.88 87 ALA A CA 1
ATOM 670 C C . ALA A 1 87 ? -18.555 3.884 30.519 1.00 71.88 87 ALA A C 1
ATOM 672 O O . ALA A 1 87 ? -19.185 3.773 31.568 1.00 71.88 87 ALA A O 1
ATOM 673 N N . SER A 1 88 ? -17.240 4.131 30.506 1.00 69.06 88 SER A N 1
ATOM 674 C CA . SER A 1 88 ? -16.463 4.339 31.737 1.00 69.06 88 SER A CA 1
ATOM 675 C C . SER A 1 88 ? -16.806 5.650 32.452 1.00 69.06 88 SER A C 1
ATOM 677 O O . SER A 1 88 ? -16.802 5.690 33.678 1.00 69.06 88 SER A O 1
ATOM 679 N N . GLU A 1 89 ? -17.169 6.695 31.703 1.00 67.38 89 GLU A N 1
ATOM 680 C CA . GLU A 1 89 ? -17.585 7.998 32.244 1.00 67.38 89 GLU A CA 1
ATOM 681 C C . GLU A 1 89 ? -19.007 7.973 32.839 1.00 67.38 89 GLU A C 1
ATOM 683 O O . GLU A 1 89 ? -19.331 8.805 33.679 1.00 67.38 89 GLU A O 1
ATOM 688 N N . HIS A 1 90 ? -19.845 7.006 32.445 1.00 57.81 90 HIS A N 1
ATOM 689 C CA . HIS A 1 90 ? -21.237 6.864 32.899 1.00 57.81 90 HIS A CA 1
ATOM 690 C C . HIS A 1 90 ? -21.449 5.718 33.896 1.00 57.81 90 HIS A C 1
ATOM 692 O O . HIS A 1 90 ? -22.591 5.334 34.137 1.00 57.81 90 HIS A O 1
ATOM 698 N N . CYS A 1 91 ? -20.388 5.142 34.471 1.00 46.31 91 CYS A N 1
ATOM 699 C CA . CYS A 1 91 ? -20.545 4.129 35.510 1.00 46.31 91 CYS A CA 1
ATOM 700 C C . CYS A 1 91 ? -21.043 4.818 36.794 1.00 46.31 91 CYS A C 1
ATOM 702 O O . CYS A 1 91 ? -20.276 5.585 37.385 1.00 46.31 91 CYS A O 1
ATOM 704 N N . PRO A 1 92 ? -22.302 4.609 37.233 1.00 52.03 92 PRO A N 1
ATOM 705 C CA . PRO A 1 92 ? -22.744 5.158 38.501 1.00 52.03 92 PRO A CA 1
ATOM 706 C C . PRO A 1 92 ? -21.898 4.512 39.596 1.00 52.03 92 PRO A C 1
ATOM 708 O O . PRO A 1 92 ? -21.822 3.285 39.694 1.00 52.03 92 PRO A O 1
ATOM 711 N N . VAL A 1 93 ? -21.233 5.341 40.402 1.00 60.53 93 VAL A N 1
ATOM 712 C CA . VAL A 1 93 ? -20.652 4.882 41.663 1.00 60.53 93 VAL A CA 1
ATOM 713 C C . VAL A 1 93 ? -21.814 4.251 42.430 1.00 60.53 93 VAL A C 1
ATOM 715 O O . VAL A 1 93 ? -22.827 4.930 42.602 1.00 60.53 93 VAL A O 1
ATOM 718 N N . PRO A 1 94 ? -21.754 2.963 42.817 1.00 55.56 94 PRO A N 1
ATOM 719 C CA . PRO A 1 94 ? -22.776 2.422 43.687 1.00 55.56 94 PRO A CA 1
ATOM 720 C C . PRO A 1 94 ? -22.687 3.242 44.967 1.00 55.56 94 PRO A C 1
ATOM 722 O O . PRO A 1 94 ? -21.670 3.176 45.661 1.00 55.56 94 PRO A O 1
ATOM 725 N N . ASP A 1 95 ? -23.707 4.067 45.215 1.00 55.22 95 ASP A N 1
ATOM 726 C CA . ASP A 1 95 ? -23.893 4.742 46.488 1.00 55.22 95 ASP A CA 1
ATOM 727 C C . ASP A 1 95 ? -23.920 3.633 47.533 1.00 55.22 95 ASP A C 1
ATOM 729 O O . ASP A 1 95 ? -24.892 2.894 47.695 1.00 55.22 95 ASP A O 1
ATOM 733 N N . GLY A 1 96 ? -22.763 3.433 48.158 1.00 53.41 96 GLY A N 1
ATOM 734 C CA . GLY A 1 96 ? -22.638 2.601 49.325 1.00 53.41 96 GLY A CA 1
ATOM 735 C C . GLY A 1 96 ? -23.462 3.287 50.390 1.00 53.41 96 GLY A C 1
ATOM 736 O O . GLY A 1 96 ? -22.981 4.231 51.016 1.00 53.41 96 GLY A O 1
ATOM 737 N N . ASP A 1 97 ? -24.694 2.810 50.557 1.00 54.97 97 ASP A N 1
ATOM 738 C CA . ASP A 1 97 ? -25.515 2.991 51.744 1.00 54.97 97 ASP A CA 1
ATOM 739 C C . ASP A 1 97 ? -24.704 2.501 52.953 1.00 54.97 97 ASP A C 1
ATOM 741 O O . ASP A 1 97 ? -24.789 1.365 53.420 1.00 54.97 97 ASP A O 1
ATOM 745 N N . LEU A 1 98 ? -23.831 3.379 53.435 1.00 59.12 98 LEU A N 1
ATOM 746 C CA . LEU A 1 98 ? -23.209 3.308 54.737 1.00 59.12 98 LEU A CA 1
ATOM 747 C C . LEU A 1 98 ? -24.152 4.016 55.702 1.00 59.12 98 LEU A C 1
ATOM 749 O O . LEU A 1 98 ? -24.007 5.222 55.911 1.00 59.12 98 LEU A O 1
ATOM 753 N N . ARG A 1 99 ? -25.103 3.264 56.272 1.00 49.16 99 ARG A N 1
ATOM 754 C CA . ARG A 1 99 ? -25.636 3.436 57.643 1.00 49.16 99 ARG A CA 1
ATOM 755 C C . ARG A 1 99 ? -26.635 2.326 57.992 1.00 49.16 99 ARG A C 1
ATOM 757 O O . ARG A 1 99 ? -27.333 1.835 57.107 1.00 49.16 99 ARG A O 1
ATOM 764 N N . PRO A 1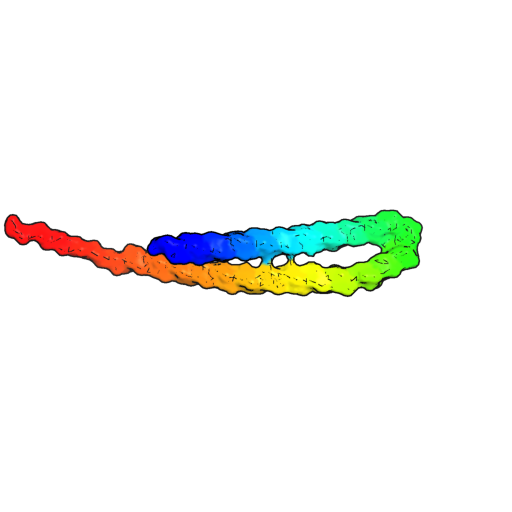 100 ? -26.659 1.878 59.258 1.00 52.16 100 PRO A N 1
ATOM 765 C CA . PRO A 1 100 ? -27.073 2.705 60.402 1.00 52.16 100 PRO A CA 1
ATOM 766 C C . PRO A 1 100 ? -25.930 3.222 61.276 1.00 52.16 100 PRO A C 1
ATOM 768 O O . PRO A 1 100 ? -24.919 2.504 61.426 1.00 52.16 100 PRO A O 1
#